Protein AF-A0A3S3IPS5-F1 (afdb_monomer)

Sequence (83 aa):
MTSEPVPGAVVAAVRVARSCLLDAQFRLDD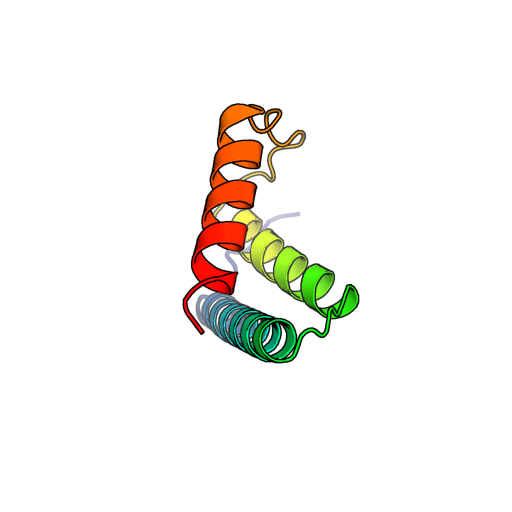HGYHCRLLDGLQDGAATLLAEWAGRDRPISAPDVPDFIAEAAREYRRWQKRTY

Nearest PDB structures (foldseek):
  6he1-assembly1_A  TM=8.945E-01  e=1.399E+00  Pseudomonas aeruginosa
  6hdz-assembly1_A  TM=8.803E-01  e=1.603E+00  Pseudomonas aeruginosa
  6he3-assembly1_A  TM=8.829E-01  e=1.966E+00  Pseudomonas aeruginosa
  7tgh-assembly1_T5  TM=4.594E-01  e=2.228E-01  Tetrahymena thermophila

Radius of gyration: 16.69 Å; Cα contacts (8 Å, |Δi|>4): 31; chains: 1; bounding box: 45×28×30 Å

Secondary structure (DSSP, 8-state):
---PPPPHHHHHHHHHHHHHHHHHHHHHHHTT---HHHHHHHHHHHHHHHHHTTPPP-SS-----HHHHHHHHHHHHHHTT--

Solvent-accessible surface area (backbone atoms only — not comparable to full-atom values): 5060 Å² total; per-residue (Å²): 130,89,76,72,80,79,55,67,70,58,57,51,52,48,52,52,50,37,53,53,44,51,53,53,47,52,58,33,48,78,70,73,45,85,58,72,68,56,52,52,53,35,50,50,43,51,48,55,57,32,51,78,68,73,40,79,77,68,92,59,75,73,80,75,54,66,67,58,61,47,51,56,51,51,52,54,55,53,62,71,65,76,117

Structure (mmCIF, N/CA/C/O backbone):
data_AF-A0A3S3IPS5-F1
#
_entry.id   AF-A0A3S3IPS5-F1
#
loop_
_atom_site.group_PDB
_atom_site.id
_atom_site.type_symbol
_atom_site.label_atom_id
_atom_site.label_alt_id
_atom_site.label_comp_id
_atom_site.label_asym_id
_atom_site.label_entity_id
_atom_site.label_seq_id
_atom_site.pdbx_PDB_ins_code
_atom_site.Cartn_x
_atom_site.Cartn_y
_atom_site.Cartn_z
_atom_site.occupancy
_atom_site.B_iso_or_equiv
_atom_site.auth_seq_id
_atom_site.auth_comp_id
_atom_site.auth_asym_id
_atom_site.auth_atom_id
_atom_site.pdbx_PDB_model_num
ATOM 1 N N . MET A 1 1 ? -16.856 17.365 11.346 1.00 45.59 1 MET A N 1
ATOM 2 C CA . MET A 1 1 ? -17.371 16.129 10.723 1.00 45.59 1 MET A CA 1
ATOM 3 C C . MET A 1 1 ? -17.341 15.047 11.778 1.00 45.59 1 MET A C 1
ATOM 5 O O . MET A 1 1 ? -16.264 14.720 12.255 1.00 45.59 1 MET A O 1
ATOM 9 N N . THR A 1 2 ? -18.499 14.564 12.215 1.00 48.59 2 THR A N 1
ATOM 10 C CA . THR A 1 2 ? -18.591 13.379 13.075 1.00 48.59 2 THR A CA 1
ATOM 11 C C . THR A 1 2 ? -18.140 12.184 12.242 1.00 48.59 2 THR A C 1
ATOM 13 O O . THR A 1 2 ? -18.881 11.721 11.380 1.00 48.59 2 THR A O 1
ATOM 16 N N . SER A 1 3 ? -16.879 11.779 12.403 1.00 62.97 3 SER A N 1
ATOM 17 C CA . SER A 1 3 ? -16.296 10.667 11.655 1.00 62.97 3 SER A CA 1
ATOM 18 C C . SER A 1 3 ? -16.864 9.368 12.204 1.00 62.97 3 SER A C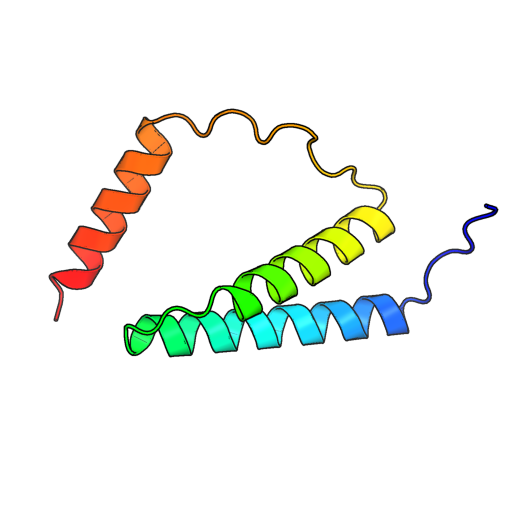 1
ATOM 20 O O . SER A 1 3 ? -16.371 8.853 13.206 1.00 62.97 3 SER A O 1
ATOM 22 N N . GLU A 1 4 ? -17.907 8.836 11.573 1.00 78.94 4 GLU A N 1
ATOM 23 C CA . GLU A 1 4 ? -18.248 7.431 11.775 1.00 78.94 4 GLU A CA 1
ATOM 24 C C . GLU A 1 4 ? -17.014 6.557 11.484 1.00 78.94 4 GLU A C 1
ATOM 26 O O . GLU A 1 4 ? -16.221 6.882 10.590 1.00 78.94 4 GLU A O 1
ATOM 31 N N . PRO A 1 5 ? -16.800 5.474 12.253 1.00 82.88 5 PRO A N 1
ATOM 32 C CA . PRO A 1 5 ? -15.693 4.567 12.004 1.00 82.88 5 PRO A CA 1
ATOM 33 C C . PRO A 1 5 ? -15.840 3.947 10.613 1.00 82.88 5 PRO A C 1
ATOM 35 O O . PRO A 1 5 ? -16.903 3.442 10.250 1.00 82.88 5 PRO A O 1
ATOM 38 N N . VAL A 1 6 ? -14.756 3.962 9.836 1.00 89.06 6 VAL A N 1
ATOM 39 C CA . VAL A 1 6 ? -14.749 3.371 8.495 1.00 89.06 6 VAL A CA 1
ATOM 40 C C . VAL A 1 6 ? -15.049 1.872 8.600 1.00 89.06 6 VAL A C 1
ATOM 42 O O . VAL A 1 6 ? -14.378 1.174 9.368 1.00 89.06 6 VAL A O 1
ATOM 45 N N . PRO A 1 7 ? -16.019 1.338 7.831 1.00 94.56 7 PRO A N 1
ATOM 46 C CA . PRO A 1 7 ? -16.350 -0.078 7.886 1.00 94.56 7 PRO A CA 1
ATOM 47 C C . PRO A 1 7 ? -15.135 -0.963 7.593 1.00 94.56 7 PRO A C 1
ATOM 49 O O . PRO A 1 7 ? -14.396 -0.736 6.633 1.00 94.56 7 PRO A O 1
ATOM 52 N N . GLY A 1 8 ? -14.961 -2.035 8.369 1.00 92.31 8 GLY A N 1
ATOM 53 C CA . GLY A 1 8 ? -13.811 -2.936 8.226 1.00 92.31 8 GLY A CA 1
ATOM 54 C C . GLY A 1 8 ? -13.666 -3.546 6.824 1.00 92.31 8 GLY A C 1
ATOM 55 O O . GLY A 1 8 ? -12.548 -3.736 6.350 1.00 92.31 8 GLY A O 1
ATOM 56 N N . ALA A 1 9 ? -14.780 -3.778 6.121 1.00 95.12 9 ALA A N 1
ATOM 57 C CA . ALA A 1 9 ? -14.776 -4.247 4.734 1.00 95.12 9 ALA A CA 1
ATOM 58 C C . ALA A 1 9 ? -14.120 -3.243 3.766 1.00 95.12 9 ALA A C 1
ATOM 60 O O . ALA A 1 9 ? -13.401 -3.647 2.854 1.00 95.12 9 ALA A O 1
ATOM 61 N N . VAL A 1 10 ? -14.305 -1.939 3.995 1.00 95.19 10 VAL A N 1
ATOM 62 C CA . VAL A 1 10 ? -13.679 -0.871 3.199 1.00 95.19 10 VAL A CA 1
ATOM 63 C C . VAL A 1 10 ? -12.173 -0.837 3.458 1.00 95.19 10 VAL A C 1
ATOM 65 O O . VAL A 1 10 ? -11.383 -0.833 2.516 1.00 95.19 10 VA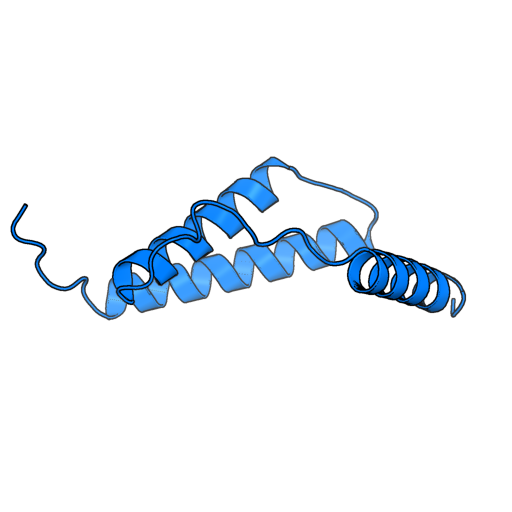L A O 1
ATOM 68 N N . VAL A 1 11 ? -11.759 -0.914 4.728 1.00 95.12 11 VAL A N 1
ATOM 69 C CA . VAL A 1 11 ? -10.336 -0.996 5.106 1.00 95.12 11 VAL A CA 1
ATOM 70 C C . VAL A 1 11 ? -9.668 -2.216 4.463 1.00 95.12 11 VAL A C 1
ATOM 72 O O . VAL A 1 11 ? -8.560 -2.115 3.934 1.00 95.12 11 VAL A O 1
ATOM 75 N N . ALA A 1 12 ? -10.339 -3.371 4.480 1.00 95.06 12 ALA A N 1
ATOM 76 C CA . ALA A 1 12 ? -9.843 -4.594 3.860 1.00 95.06 12 ALA A CA 1
ATOM 77 C C . ALA A 1 12 ? -9.687 -4.444 2.338 1.00 95.06 12 ALA A C 1
ATOM 79 O O . ALA A 1 12 ? -8.633 -4.790 1.805 1.00 95.06 12 ALA A O 1
ATOM 80 N N . ALA A 1 13 ? -10.679 -3.870 1.652 1.00 97.56 13 ALA A N 1
ATOM 81 C CA . ALA A 1 13 ? -10.615 -3.631 0.212 1.00 97.56 13 ALA A CA 1
ATOM 82 C C . ALA A 1 13 ? -9.432 -2.722 -0.174 1.00 97.56 13 ALA A C 1
ATOM 84 O O . ALA A 1 13 ? -8.686 -3.039 -1.101 1.00 97.56 13 ALA A O 1
ATOM 85 N N . VAL A 1 14 ? -9.194 -1.641 0.577 1.00 96.56 14 VAL A N 1
ATOM 86 C CA . VAL A 1 14 ? -8.058 -0.737 0.320 1.00 96.56 14 VAL A CA 1
ATOM 87 C C . VAL A 1 14 ? -6.712 -1.410 0.605 1.00 96.56 14 VAL A C 1
ATO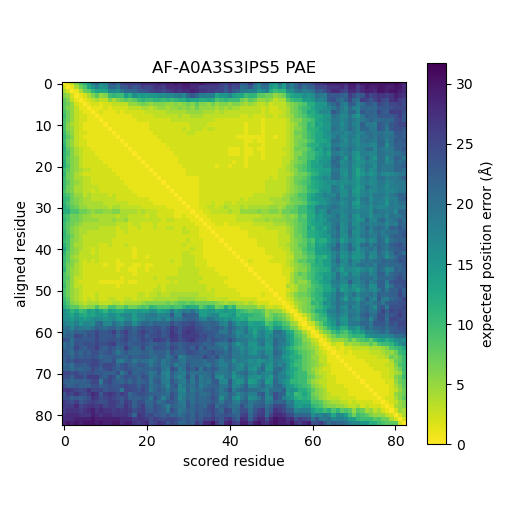M 89 O O . VAL A 1 14 ? -5.754 -1.196 -0.138 1.00 96.56 14 VAL A O 1
ATOM 92 N N . ARG A 1 15 ? -6.618 -2.280 1.621 1.00 96.75 15 ARG A N 1
ATOM 93 C CA . ARG A 1 15 ? -5.407 -3.091 1.856 1.00 96.75 15 ARG A CA 1
ATOM 94 C C . ARG A 1 15 ? -5.099 -4.012 0.678 1.00 96.75 15 ARG A C 1
ATOM 96 O O . ARG A 1 15 ? -3.946 -4.076 0.264 1.00 96.75 15 ARG A O 1
ATOM 103 N N . VAL A 1 16 ? -6.113 -4.687 0.133 1.00 97.88 16 VAL A N 1
ATOM 104 C CA . VAL A 1 16 ? -5.959 -5.542 -1.055 1.00 97.88 16 VAL A CA 1
ATOM 105 C C . VAL A 1 16 ? -5.480 -4.715 -2.246 1.00 97.88 16 VAL A C 1
ATOM 107 O O . VAL A 1 16 ? -4.474 -5.066 -2.857 1.00 97.88 16 VAL A O 1
ATOM 110 N N . ALA A 1 17 ? -6.128 -3.579 -2.518 1.00 97.44 17 ALA A N 1
ATOM 111 C CA . ALA A 1 17 ? -5.734 -2.684 -3.602 1.00 97.44 17 ALA A CA 1
ATOM 112 C C . ALA A 1 17 ? -4.272 -2.225 -3.469 1.00 97.44 17 ALA A C 1
ATOM 114 O O . ALA A 1 17 ? -3.508 -2.317 -4.427 1.00 97.44 17 ALA A O 1
ATOM 115 N N . ARG A 1 18 ? -3.845 -1.810 -2.268 1.00 96.19 18 ARG A N 1
ATOM 116 C CA . ARG A 1 18 ? -2.455 -1.409 -2.004 1.00 96.19 18 ARG A CA 1
ATOM 117 C C . ARG A 1 18 ? -1.457 -2.535 -2.282 1.00 96.19 18 ARG A C 1
ATOM 119 O O . ARG A 1 18 ? -0.402 -2.269 -2.849 1.00 96.19 18 ARG A O 1
ATOM 126 N N . SER A 1 19 ? -1.772 -3.771 -1.897 1.00 96.19 19 SER A N 1
ATOM 127 C CA . SER A 1 19 ? -0.912 -4.928 -2.181 1.00 96.19 19 SER A CA 1
ATOM 128 C C . SER A 1 19 ? -0.791 -5.199 -3.683 1.00 96.19 19 SER A C 1
ATOM 130 O O . SER A 1 19 ? 0.309 -5.457 -4.159 1.00 96.19 19 SER A O 1
ATOM 132 N N . CYS A 1 20 ? -1.885 -5.080 -4.443 1.00 97.50 20 CYS A N 1
ATOM 133 C CA . CYS A 1 20 ? -1.851 -5.220 -5.902 1.00 97.50 20 CYS A CA 1
ATOM 134 C C . CYS A 1 20 ? -1.024 -4.115 -6.578 1.00 97.50 20 CYS A C 1
ATOM 136 O O . CYS A 1 20 ? -0.293 -4.394 -7.524 1.00 97.50 20 CYS A O 1
ATOM 138 N N . LEU A 1 21 ? -1.113 -2.872 -6.088 1.00 96.69 21 LEU A N 1
ATOM 139 C CA . LEU A 1 21 ? -0.312 -1.753 -6.596 1.00 96.69 21 LEU A CA 1
ATOM 140 C C . LEU A 1 21 ? 1.189 -1.970 -6.344 1.00 96.69 21 LEU A C 1
ATOM 142 O O . LEU A 1 21 ? 1.989 -1.739 -7.245 1.00 96.69 21 LEU A O 1
ATOM 146 N N . LEU A 1 22 ? 1.559 -2.461 -5.155 1.00 93.94 22 LEU A N 1
ATOM 147 C CA . LEU A 1 22 ? 2.945 -2.817 -4.822 1.00 93.94 22 LEU A CA 1
ATOM 148 C C . LEU A 1 22 ? 3.481 -3.952 -5.708 1.00 93.94 22 LEU A C 1
ATOM 150 O O . LEU A 1 22 ? 4.590 -3.848 -6.220 1.00 93.94 22 LEU A O 1
ATOM 154 N N . ASP A 1 23 ? 2.695 -5.010 -5.928 1.00 96.00 23 ASP A N 1
ATOM 155 C CA . ASP A 1 23 ? 3.084 -6.104 -6.834 1.00 96.00 23 ASP A CA 1
ATOM 156 C C . ASP A 1 23 ? 3.312 -5.595 -8.266 1.00 96.00 23 ASP A C 1
ATOM 158 O O . ASP A 1 23 ? 4.309 -5.928 -8.904 1.00 96.00 23 ASP A O 1
ATOM 162 N N . ALA A 1 24 ? 2.426 -4.727 -8.763 1.00 94.69 24 ALA A N 1
ATOM 163 C CA . ALA A 1 24 ? 2.579 -4.119 -10.080 1.00 94.69 24 ALA A CA 1
ATOM 164 C C . ALA A 1 24 ? 3.843 -3.245 -10.184 1.00 94.69 24 ALA A C 1
ATOM 166 O O . ALA A 1 24 ? 4.510 -3.285 -11.216 1.00 94.69 24 ALA A O 1
ATOM 167 N N . GLN A 1 25 ? 4.195 -2.493 -9.132 1.00 93.94 25 GLN A N 1
ATOM 168 C CA . GLN A 1 25 ? 5.442 -1.717 -9.086 1.00 93.94 25 GLN A CA 1
ATOM 169 C C . GLN A 1 25 ? 6.665 -2.624 -9.182 1.00 93.94 25 GLN A C 1
ATOM 171 O O . GLN A 1 25 ? 7.518 -2.382 -10.030 1.00 93.94 25 GLN A O 1
ATOM 176 N N . PHE A 1 26 ? 6.718 -3.698 -8.388 1.00 90.31 26 PHE A N 1
ATOM 177 C CA . PHE A 1 26 ? 7.848 -4.628 -8.433 1.00 90.31 26 PHE A CA 1
ATOM 178 C C . PHE A 1 26 ? 8.030 -5.246 -9.818 1.00 90.31 26 PHE A C 1
ATOM 180 O O . PHE A 1 26 ? 9.140 -5.265 -10.337 1.00 90.31 26 PHE A O 1
ATOM 187 N N . ARG A 1 27 ? 6.940 -5.655 -10.474 1.00 94.31 27 ARG A N 1
ATOM 188 C CA . ARG A 1 27 ? 7.020 -6.197 -11.839 1.00 94.31 27 ARG A CA 1
ATOM 189 C C . ARG A 1 27 ? 7.489 -5.165 -12.863 1.00 94.31 27 ARG A C 1
ATOM 191 O O . ARG A 1 27 ? 8.193 -5.522 -13.801 1.00 94.31 27 ARG A O 1
ATOM 198 N N . LEU A 1 28 ? 7.088 -3.900 -12.728 1.00 91.38 28 LEU A N 1
ATOM 199 C CA . LEU A 1 28 ? 7.591 -2.836 -13.601 1.00 91.38 28 LEU A CA 1
ATOM 200 C C . LEU A 1 28 ? 9.089 -2.613 -13.381 1.00 91.38 28 LEU A C 1
ATOM 202 O O . LEU A 1 28 ? 9.837 -2.563 -14.359 1.00 91.38 28 LEU A O 1
ATOM 206 N N . ASP A 1 29 ? 9.514 -2.552 -12.120 1.00 91.12 29 ASP A N 1
ATOM 207 C CA . ASP A 1 29 ? 10.911 -2.364 -11.732 1.00 91.12 29 ASP A CA 1
ATOM 208 C C . ASP A 1 29 ? 11.802 -3.518 -12.226 1.00 91.12 29 ASP A C 1
ATOM 210 O O . ASP A 1 29 ? 12.882 -3.262 -12.766 1.00 91.12 29 ASP A O 1
ATOM 214 N N . ASP A 1 30 ? 11.331 -4.768 -12.131 1.00 93.44 30 ASP A N 1
ATOM 215 C CA . ASP A 1 30 ? 12.018 -5.970 -12.637 1.00 93.44 30 ASP A CA 1
ATOM 216 C C . ASP A 1 30 ? 12.282 -5.901 -14.150 1.00 93.44 30 ASP A C 1
ATOM 218 O O . ASP A 1 30 ? 13.273 -6.436 -14.653 1.00 93.44 30 ASP A O 1
ATOM 222 N N . HIS A 1 31 ? 11.418 -5.201 -14.885 1.00 94.81 31 HIS A N 1
ATOM 223 C CA . HIS A 1 31 ? 11.553 -4.965 -16.321 1.00 94.81 31 HIS A CA 1
ATOM 224 C C . HIS A 1 31 ? 12.175 -3.598 -16.661 1.00 94.81 31 HIS A C 1
ATOM 226 O O . HIS A 1 31 ? 12.256 -3.232 -17.834 1.00 94.81 31 HIS A O 1
ATOM 232 N N . GLY A 1 32 ? 12.645 -2.845 -15.662 1.00 92.94 32 GLY A N 1
ATOM 233 C CA . GLY A 1 32 ? 13.308 -1.553 -15.846 1.00 92.94 32 GLY A CA 1
ATOM 234 C C . GLY A 1 32 ? 12.373 -0.395 -16.210 1.00 92.94 32 GLY A C 1
ATOM 235 O O . GLY A 1 32 ? 12.845 0.645 -16.675 1.00 92.94 32 GLY A O 1
ATOM 236 N N . TYR A 1 33 ? 11.065 -0.553 -16.007 1.00 91.62 33 TYR A N 1
ATOM 237 C CA . TYR A 1 33 ? 10.068 0.491 -16.224 1.00 91.62 33 TYR A CA 1
ATOM 238 C C . TYR A 1 33 ? 9.742 1.223 -14.926 1.00 91.62 33 TYR A C 1
ATOM 240 O O . TYR A 1 33 ? 9.680 0.630 -13.859 1.00 91.62 33 TYR A O 1
ATOM 248 N N . HIS A 1 34 ? 9.454 2.519 -15.037 1.00 90.44 34 HIS A N 1
ATOM 249 C CA . HIS A 1 34 ? 9.005 3.344 -13.919 1.00 90.44 34 HIS A CA 1
ATOM 250 C C . HIS A 1 34 ? 7.675 4.021 -14.262 1.00 90.44 34 HIS A C 1
ATOM 252 O O . HIS A 1 34 ? 7.534 4.613 -15.335 1.00 90.44 34 HIS A O 1
ATOM 258 N N . CYS A 1 35 ? 6.703 3.962 -13.346 1.00 91.12 35 CYS A N 1
ATOM 259 C CA . CYS A 1 35 ? 5.385 4.567 -13.524 1.00 91.12 35 CYS A CA 1
ATOM 260 C C . CYS A 1 35 ? 5.013 5.462 -12.336 1.00 91.12 35 CYS A C 1
ATOM 262 O O . CYS A 1 35 ? 4.439 5.013 -11.346 1.00 91.12 35 CYS A O 1
ATOM 264 N N . ARG A 1 36 ? 5.242 6.769 -12.486 1.00 92.00 36 ARG A N 1
ATOM 265 C CA . ARG A 1 36 ? 4.935 7.777 -11.457 1.00 92.00 36 ARG A CA 1
ATOM 266 C C . ARG A 1 36 ? 3.465 7.790 -11.014 1.00 92.00 36 ARG A C 1
ATOM 268 O O . ARG A 1 36 ? 3.169 8.097 -9.863 1.00 92.00 36 ARG A O 1
ATOM 275 N N . LEU A 1 37 ? 2.528 7.499 -11.921 1.00 93.50 37 LEU A N 1
ATOM 276 C CA . LEU A 1 37 ? 1.102 7.450 -11.574 1.00 93.50 37 LEU A CA 1
ATOM 277 C C . LEU A 1 37 ? 0.794 6.290 -10.623 1.00 93.50 37 LEU A C 1
ATOM 279 O O . LEU A 1 37 ? -0.044 6.435 -9.735 1.00 93.50 37 LEU A O 1
ATOM 283 N N . LEU A 1 38 ? 1.494 5.165 -10.782 1.00 92.56 38 LEU A N 1
ATOM 284 C CA . LEU A 1 38 ? 1.341 4.006 -9.913 1.00 92.56 38 LEU A CA 1
ATOM 285 C C . LEU A 1 38 ? 1.858 4.304 -8.498 1.00 92.56 38 LEU A C 1
ATOM 287 O O . LEU A 1 38 ? 1.191 3.954 -7.527 1.00 92.56 38 LEU A O 1
ATOM 291 N N . ASP A 1 39 ? 2.963 5.046 -8.386 1.00 90.25 39 ASP A N 1
ATOM 292 C CA . ASP A 1 39 ? 3.493 5.526 -7.102 1.00 90.25 39 ASP A CA 1
ATOM 293 C C . ASP A 1 39 ? 2.507 6.430 -6.369 1.00 90.25 39 ASP A C 1
ATOM 295 O O . ASP A 1 39 ? 2.277 6.257 -5.174 1.00 90.25 39 ASP A O 1
ATOM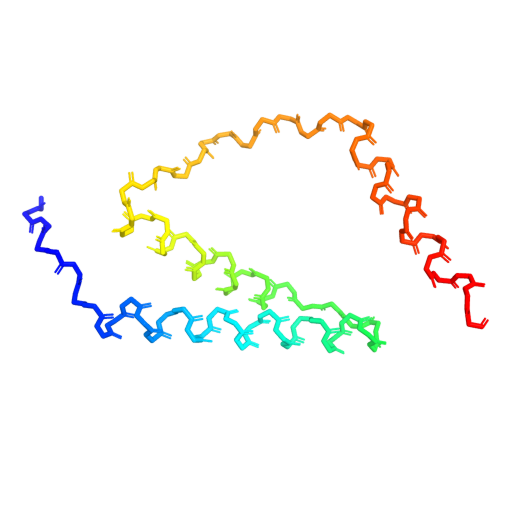 299 N N . GLY A 1 40 ? 1.863 7.353 -7.089 1.00 92.44 40 GLY A N 1
ATOM 300 C CA . GLY A 1 40 ? 0.833 8.216 -6.511 1.00 92.44 40 GLY A CA 1
ATOM 301 C C . GLY A 1 40 ? -0.376 7.433 -5.990 1.00 92.44 40 GLY A C 1
ATOM 302 O O . GLY A 1 40 ? -0.887 7.731 -4.911 1.00 92.44 40 GLY A O 1
ATOM 303 N N . LEU A 1 41 ? -0.820 6.402 -6.719 1.00 95.00 41 LEU A N 1
ATOM 304 C CA . LEU A 1 41 ? -1.915 5.532 -6.275 1.00 95.00 41 LEU A CA 1
ATOM 305 C C . LEU A 1 41 ? -1.525 4.709 -5.042 1.00 95.00 41 LEU A C 1
ATOM 307 O O . LEU A 1 41 ? -2.328 4.554 -4.118 1.00 95.00 41 LEU A O 1
ATOM 311 N N . GLN A 1 42 ? -0.295 4.198 -5.012 1.00 94.69 42 GLN A N 1
ATOM 312 C CA . GLN A 1 42 ? 0.226 3.427 -3.890 1.00 94.69 42 GLN A CA 1
ATOM 313 C C . GLN A 1 42 ? 0.384 4.296 -2.628 1.00 94.69 42 GLN A C 1
A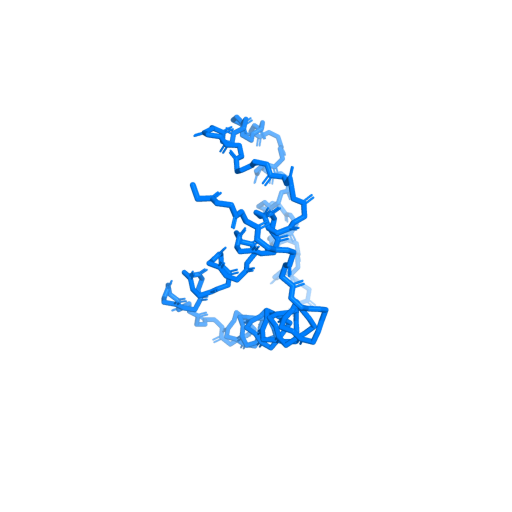TOM 315 O O . GLN A 1 42 ? -0.044 3.863 -1.551 1.00 94.69 42 GLN A O 1
ATOM 320 N N . ASP A 1 43 ? 0.907 5.524 -2.755 1.00 92.19 43 ASP A N 1
ATOM 321 C CA . ASP A 1 43 ? 1.014 6.503 -1.658 1.00 92.19 43 ASP A CA 1
ATOM 322 C C . ASP A 1 43 ? -0.368 6.939 -1.155 1.00 92.19 43 ASP A C 1
ATOM 324 O O . ASP A 1 43 ? -0.615 6.985 0.052 1.00 92.19 43 ASP A O 1
ATOM 328 N N . GLY A 1 44 ? -1.313 7.184 -2.068 1.00 93.56 44 GLY A N 1
ATOM 329 C CA . GLY A 1 44 ? -2.691 7.536 -1.723 1.00 93.56 44 GLY A CA 1
ATOM 330 C C . GLY A 1 44 ? -3.388 6.438 -0.915 1.00 93.56 44 GLY A C 1
ATOM 331 O O . GLY A 1 44 ? -3.974 6.711 0.133 1.00 93.56 44 GLY A O 1
ATOM 332 N N . ALA A 1 45 ? -3.262 5.176 -1.339 1.00 94.75 45 ALA A N 1
ATOM 333 C CA . ALA A 1 45 ? -3.811 4.042 -0.597 1.00 94.75 45 ALA A CA 1
ATOM 334 C C . ALA A 1 45 ? -3.141 3.865 0.778 1.00 94.75 45 ALA A C 1
ATOM 336 O O . ALA A 1 45 ? -3.808 3.529 1.758 1.00 94.75 45 ALA A O 1
ATOM 337 N N . ALA A 1 46 ? -1.828 4.099 0.876 1.00 91.62 46 ALA A N 1
ATOM 338 C CA . ALA A 1 46 ? -1.111 4.070 2.148 1.00 91.62 46 ALA A CA 1
ATOM 339 C C . ALA A 1 46 ? -1.572 5.190 3.096 1.00 91.62 46 ALA A C 1
ATOM 341 O O . ALA A 1 46 ? -1.779 4.932 4.283 1.00 91.62 46 ALA A O 1
ATOM 342 N N . THR A 1 47 ? -1.777 6.396 2.562 1.00 91.31 47 THR A N 1
ATOM 343 C CA . THR A 1 47 ? -2.237 7.576 3.305 1.00 91.31 47 THR A CA 1
ATOM 344 C C . THR A 1 47 ? -3.634 7.349 3.875 1.00 91.31 47 THR A C 1
ATOM 346 O O . THR A 1 47 ? -3.814 7.476 5.082 1.00 91.31 47 THR A O 1
ATOM 349 N N . LEU A 1 48 ? -4.589 6.888 3.058 1.00 91.31 48 LEU A N 1
ATOM 350 C CA . LEU A 1 48 ? -5.949 6.574 3.519 1.00 91.31 48 LEU A CA 1
ATOM 351 C C . LEU A 1 48 ? -5.953 5.556 4.669 1.00 91.31 48 LEU A C 1
ATOM 353 O O . LEU A 1 48 ? -6.644 5.726 5.672 1.00 91.31 48 LEU A O 1
ATOM 357 N N . LEU A 1 49 ? -5.143 4.500 4.559 1.00 92.50 49 LEU A N 1
ATOM 358 C CA . LEU A 1 49 ? -5.026 3.487 5.610 1.00 92.50 49 LEU A CA 1
ATOM 359 C C . LEU A 1 49 ? -4.360 4.017 6.887 1.00 92.50 49 LEU A C 1
ATOM 361 O O . LEU A 1 49 ? -4.610 3.478 7.967 1.00 92.50 49 LEU A O 1
ATOM 365 N N . ALA A 1 50 ? -3.480 5.013 6.781 1.00 89.06 50 ALA A N 1
ATOM 366 C CA . ALA A 1 50 ? -2.877 5.669 7.934 1.00 89.06 50 ALA A CA 1
ATOM 367 C C . ALA A 1 50 ? -3.897 6.568 8.641 1.00 89.06 50 ALA A C 1
ATOM 369 O O . ALA A 1 50 ? -4.087 6.410 9.848 1.00 89.06 50 ALA A O 1
ATOM 370 N N . GLU A 1 51 ? -4.619 7.393 7.882 1.00 89.50 51 GLU A N 1
ATOM 371 C CA . GLU A 1 51 ? -5.678 8.271 8.389 1.00 89.50 51 GLU A CA 1
ATOM 372 C C . GLU A 1 51 ? -6.760 7.473 9.129 1.00 89.50 51 GLU A C 1
ATOM 374 O O . GLU A 1 51 ? -7.094 7.780 10.271 1.00 89.50 51 GLU A O 1
ATOM 379 N N . TRP A 1 52 ? -7.251 6.373 8.544 1.00 91.31 52 TRP A N 1
ATOM 380 C CA . TRP A 1 52 ? -8.263 5.520 9.189 1.00 91.31 52 TRP A CA 1
ATOM 381 C C . TRP A 1 52 ? -7.749 4.759 10.412 1.00 91.31 52 TRP A C 1
ATOM 383 O O . TRP A 1 52 ? -8.542 4.319 11.241 1.00 91.31 52 TRP A O 1
ATOM 393 N N . ALA A 1 53 ? -6.432 4.598 10.540 1.00 87.94 53 ALA A N 1
ATOM 394 C CA . ALA A 1 53 ? -5.802 4.041 11.732 1.00 87.94 53 ALA A CA 1
ATOM 395 C C . ALA A 1 53 ? -5.533 5.104 12.815 1.00 87.94 53 ALA A C 1
ATOM 397 O O . ALA A 1 53 ? -4.909 4.779 13.824 1.00 87.94 53 ALA A O 1
ATOM 398 N N . GLY A 1 54 ? -5.956 6.358 12.605 1.00 85.88 54 GLY A N 1
ATOM 399 C CA . GLY A 1 54 ? -5.682 7.475 13.510 1.00 85.88 54 GLY A CA 1
ATOM 400 C C . GLY A 1 54 ? -4.210 7.890 13.526 1.00 85.88 54 GLY A C 1
ATOM 401 O O . GLY A 1 54 ? -3.740 8.438 14.520 1.00 85.88 54 GLY A O 1
ATOM 402 N N . ARG A 1 55 ? -3.459 7.575 12.463 1.00 79.00 55 ARG A N 1
ATOM 403 C CA . ARG A 1 55 ? -2.069 8.006 12.302 1.00 79.00 55 ARG A CA 1
ATOM 404 C C . ARG A 1 55 ? -2.034 9.239 11.419 1.00 79.00 55 ARG A C 1
ATOM 406 O O . ARG A 1 55 ? -2.482 9.185 10.276 1.00 79.00 55 ARG A O 1
ATOM 413 N N . ASP A 1 56 ? -1.436 10.305 11.927 1.00 65.62 56 ASP A N 1
ATOM 414 C CA . ASP A 1 56 ? -1.166 11.485 11.117 1.00 65.62 56 ASP A CA 1
ATOM 415 C C . ASP A 1 56 ? -0.039 11.205 10.123 1.00 65.62 56 ASP A C 1
ATOM 417 O O . ASP A 1 56 ? 0.961 10.547 10.441 1.00 65.62 56 ASP A O 1
ATOM 421 N N . ARG A 1 57 ? -0.187 11.733 8.903 1.00 58.41 57 ARG A N 1
ATOM 422 C CA . ARG A 1 57 ? 0.929 11.816 7.959 1.00 58.41 57 ARG A CA 1
ATOM 423 C C . ARG A 1 57 ? 2.004 12.686 8.621 1.00 58.41 57 ARG A C 1
ATOM 425 O O . ARG A 1 57 ? 1.689 13.819 8.990 1.00 58.41 57 ARG A O 1
ATOM 432 N N . PRO A 1 58 ? 3.255 12.216 8.769 1.00 59.97 58 PRO A N 1
ATOM 433 C CA . PRO A 1 58 ? 4.324 13.101 9.199 1.00 59.97 58 PRO A CA 1
ATOM 434 C C . PRO A 1 58 ? 4.396 14.264 8.202 1.00 59.97 58 PRO A C 1
ATOM 436 O O . PRO A 1 58 ? 4.669 14.054 7.020 1.00 59.97 58 PRO A O 1
ATOM 439 N N . ILE A 1 59 ? 4.080 15.477 8.672 1.00 60.34 59 ILE A N 1
ATOM 440 C CA . ILE A 1 59 ? 4.034 16.720 7.871 1.00 60.34 59 ILE A CA 1
ATOM 441 C C . ILE A 1 59 ? 5.397 16.994 7.217 1.00 60.34 59 ILE A C 1
ATOM 443 O O . ILE A 1 59 ? 5.495 17.595 6.150 1.00 60.34 59 ILE A O 1
ATOM 447 N N . SER A 1 60 ? 6.442 16.462 7.831 1.00 54.94 60 SER A N 1
ATOM 448 C CA . SER A 1 60 ? 7.798 16.383 7.331 1.00 54.94 60 SER A CA 1
ATOM 449 C C . SER A 1 60 ? 8.253 14.949 7.560 1.00 54.94 60 SER A C 1
ATOM 451 O O . SER A 1 60 ? 8.309 14.484 8.701 1.00 54.94 60 SER A O 1
ATOM 453 N N . ALA A 1 61 ? 8.561 14.223 6.483 1.00 58.31 61 ALA A N 1
ATOM 454 C CA . ALA A 1 61 ? 9.420 13.059 6.636 1.00 58.31 61 ALA A CA 1
ATOM 455 C C . ALA A 1 61 ? 10.685 13.569 7.349 1.00 58.31 61 ALA A C 1
ATOM 457 O O . ALA A 1 61 ? 11.261 14.549 6.865 1.00 58.31 61 ALA A O 1
ATOM 458 N N . PRO A 1 62 ? 11.076 13.019 8.514 1.00 57.62 62 PRO A N 1
ATOM 459 C CA . PRO A 1 62 ? 12.369 13.363 9.080 1.00 57.62 62 PRO A CA 1
ATOM 460 C C . PRO A 1 62 ? 13.402 13.106 7.989 1.00 57.62 62 PRO A C 1
ATOM 462 O O . PRO A 1 62 ? 13.312 12.079 7.310 1.00 57.62 62 PRO A O 1
ATOM 465 N N . ASP A 1 63 ? 14.295 14.074 7.783 1.00 65.25 63 ASP A N 1
ATOM 466 C CA . ASP A 1 63 ? 15.334 14.002 6.760 1.00 65.25 63 ASP A CA 1
ATOM 467 C C . ASP A 1 63 ? 15.966 12.614 6.843 1.00 65.25 63 ASP A C 1
ATOM 469 O O . ASP A 1 63 ? 16.463 12.222 7.905 1.00 65.25 63 ASP A O 1
ATOM 473 N N . VAL A 1 64 ? 15.818 11.812 5.784 1.00 69.81 64 VAL A N 1
ATOM 474 C CA . VAL A 1 64 ? 16.350 10.449 5.790 1.00 69.81 64 VAL A CA 1
ATOM 475 C C . VAL A 1 64 ? 17.855 10.612 5.927 1.00 69.81 64 VAL A C 1
ATOM 477 O O . VAL A 1 64 ? 18.454 11.202 5.029 1.00 69.81 64 VAL A O 1
ATOM 480 N N . PRO A 1 65 ? 18.482 10.120 7.011 1.00 79.88 65 PRO A N 1
ATOM 481 C CA . PRO A 1 65 ? 19.906 10.324 7.194 1.00 79.88 65 PRO A CA 1
ATOM 482 C C . PRO A 1 65 ? 20.674 9.794 5.983 1.00 79.88 65 PRO A C 1
ATOM 484 O O . PRO A 1 65 ? 20.390 8.688 5.510 1.00 79.88 65 PRO A O 1
ATOM 487 N N . ASP A 1 66 ? 21.657 10.557 5.506 1.00 79.06 66 ASP A N 1
ATOM 488 C CA . ASP A 1 66 ? 22.385 10.259 4.264 1.00 79.06 66 ASP A CA 1
ATOM 489 C C . ASP A 1 66 ? 22.940 8.829 4.222 1.00 79.06 66 ASP A C 1
ATOM 491 O O . ASP A 1 66 ? 22.934 8.186 3.169 1.00 79.06 66 ASP A O 1
ATOM 495 N N . PHE A 1 67 ? 23.324 8.285 5.383 1.00 78.31 67 PHE A N 1
ATOM 496 C CA . PHE A 1 67 ? 23.826 6.917 5.507 1.00 78.31 67 PHE A CA 1
ATOM 497 C C . PHE A 1 67 ? 22.790 5.852 5.100 1.00 78.31 67 PHE A C 1
ATOM 499 O O . PHE A 1 67 ? 23.158 4.825 4.532 1.00 78.31 67 PHE A O 1
ATOM 506 N N . ILE A 1 68 ? 21.491 6.079 5.336 1.00 81.56 68 ILE A N 1
ATOM 507 C CA . ILE A 1 68 ? 20.421 5.154 4.923 1.00 81.56 68 ILE A CA 1
ATOM 508 C C . ILE A 1 68 ? 20.231 5.222 3.406 1.00 81.56 68 ILE A C 1
ATOM 510 O O . ILE A 1 68 ? 20.111 4.190 2.741 1.00 81.56 68 ILE A O 1
ATOM 514 N N . ALA A 1 69 ? 20.241 6.430 2.839 1.00 78.56 69 ALA A N 1
ATOM 515 C CA . ALA A 1 69 ? 20.136 6.623 1.397 1.00 78.56 69 ALA A CA 1
ATOM 516 C C . ALA A 1 69 ? 21.353 6.043 0.652 1.00 78.56 69 ALA A C 1
ATOM 518 O O . ALA A 1 69 ? 21.223 5.514 -0.456 1.00 78.56 69 ALA A O 1
ATOM 519 N N . GLU A 1 70 ? 22.544 6.126 1.243 1.00 84.88 70 GLU A N 1
ATOM 520 C CA . GLU A 1 70 ? 23.769 5.513 0.736 1.00 84.88 70 GLU A CA 1
ATOM 521 C C . GLU A 1 70 ? 23.724 3.983 0.815 1.00 84.88 70 GLU A C 1
ATOM 523 O O . GLU A 1 70 ? 23.869 3.334 -0.222 1.00 84.88 70 GLU A O 1
ATOM 528 N N . ALA A 1 71 ? 23.365 3.408 1.966 1.00 83.56 71 ALA A N 1
ATOM 529 C CA . ALA A 1 71 ? 23.199 1.962 2.121 1.00 83.56 71 ALA A CA 1
ATOM 530 C C . ALA A 1 71 ? 22.167 1.381 1.134 1.00 83.56 71 ALA A C 1
ATOM 532 O O . ALA A 1 71 ? 22.404 0.353 0.496 1.00 83.56 71 ALA A O 1
ATOM 533 N N . ALA A 1 72 ? 21.040 2.069 0.920 1.00 78.1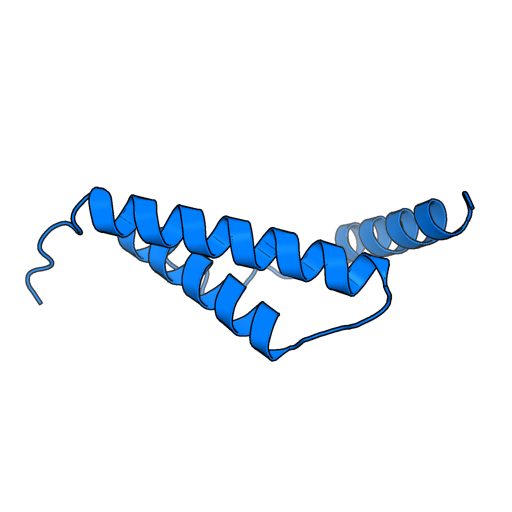2 72 ALA A N 1
ATOM 534 C CA . ALA A 1 72 ? 20.030 1.655 -0.055 1.00 78.12 72 ALA A CA 1
ATOM 535 C C . ALA A 1 72 ? 20.529 1.748 -1.512 1.00 78.12 72 ALA A C 1
ATOM 537 O O . ALA A 1 72 ? 20.102 0.978 -2.379 1.00 78.12 72 ALA A O 1
ATOM 538 N N . ARG A 1 73 ? 21.413 2.705 -1.828 1.00 81.94 73 ARG A N 1
ATOM 539 C CA . ARG A 1 73 ? 22.073 2.789 -3.144 1.00 81.94 73 ARG A CA 1
ATOM 540 C C . ARG A 1 73 ? 23.074 1.650 -3.323 1.00 81.94 73 ARG A C 1
ATOM 542 O O . ARG A 1 73 ? 23.075 1.027 -4.382 1.00 81.94 73 ARG A O 1
ATOM 549 N N . GLU A 1 74 ? 23.880 1.348 -2.311 1.00 86.94 74 GLU A N 1
ATOM 550 C CA . GLU A 1 74 ? 24.852 0.252 -2.348 1.00 86.94 74 GLU A CA 1
ATOM 551 C C . GLU A 1 74 ? 24.191 -1.117 -2.469 1.00 86.94 74 GLU A C 1
ATOM 553 O O . GLU A 1 74 ? 24.569 -1.899 -3.342 1.00 86.94 74 GLU A O 1
ATOM 558 N N . TYR A 1 75 ? 23.143 -1.374 -1.687 1.00 78.12 75 TYR A N 1
ATOM 559 C CA . TYR A 1 75 ? 22.372 -2.612 -1.771 1.00 78.12 75 TYR A CA 1
ATOM 560 C C . TYR A 1 75 ? 21.832 -2.856 -3.189 1.00 78.12 75 TYR A C 1
ATOM 562 O O . TYR A 1 75 ? 22.006 -3.936 -3.755 1.00 78.12 75 TYR A O 1
ATOM 570 N N . ARG A 1 76 ? 21.261 -1.818 -3.820 1.00 79.31 76 ARG A N 1
ATOM 571 C CA . ARG A 1 76 ? 20.781 -1.886 -5.211 1.00 79.31 76 ARG A CA 1
ATOM 5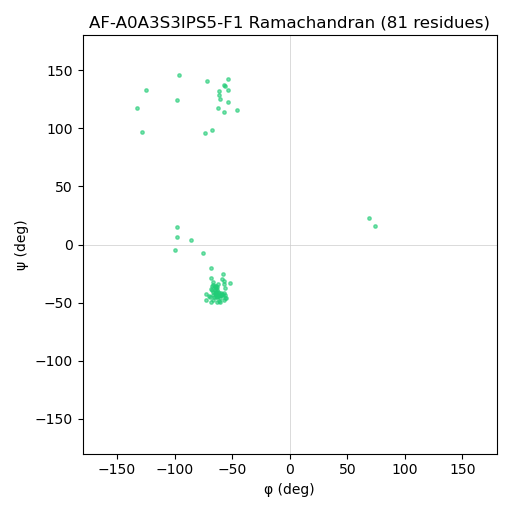72 C C . ARG A 1 76 ? 21.908 -2.121 -6.220 1.00 79.31 76 ARG A C 1
ATOM 574 O O . ARG A 1 76 ? 21.695 -2.821 -7.206 1.00 79.31 76 ARG A O 1
ATOM 581 N N . ARG A 1 77 ? 23.103 -1.559 -6.000 1.00 78.88 77 ARG A N 1
ATOM 582 C CA . ARG A 1 77 ? 24.280 -1.826 -6.852 1.00 78.88 77 ARG A CA 1
ATOM 583 C C . ARG A 1 77 ? 24.764 -3.268 -6.716 1.00 78.88 77 ARG A C 1
ATOM 585 O O . ARG A 1 77 ? 25.162 -3.854 -7.717 1.00 78.88 77 ARG A O 1
ATOM 592 N N . TRP A 1 78 ? 24.745 -3.821 -5.505 1.00 78.06 78 TRP A N 1
ATOM 593 C CA . TRP A 1 78 ? 25.165 -5.197 -5.246 1.00 78.06 78 TRP A CA 1
ATOM 594 C C . TRP A 1 78 ? 24.216 -6.204 -5.902 1.00 78.06 78 TRP A C 1
ATOM 596 O O . TRP A 1 78 ? 24.671 -7.051 -6.662 1.00 78.06 78 TRP A O 1
ATOM 606 N N . GLN A 1 79 ? 22.904 -6.024 -5.725 1.00 75.38 79 GLN A N 1
ATOM 607 C CA . GLN A 1 79 ? 21.864 -6.845 -6.363 1.00 75.38 79 GLN A CA 1
ATOM 608 C C . GLN A 1 79 ? 21.974 -6.871 -7.901 1.00 75.38 79 GLN A C 1
ATOM 610 O O . GLN A 1 79 ? 21.809 -7.917 -8.518 1.00 75.38 79 GLN A O 1
ATOM 615 N N . LYS A 1 80 ? 22.332 -5.745 -8.537 1.00 63.06 80 LYS A N 1
ATOM 616 C CA . LYS A 1 80 ? 22.521 -5.654 -10.001 1.00 63.06 80 LYS A CA 1
ATOM 617 C C . LYS A 1 80 ? 23.814 -6.292 -10.530 1.00 63.06 80 LYS A C 1
ATOM 619 O O . LYS A 1 80 ? 24.007 -6.326 -11.740 1.00 63.06 80 LYS A O 1
ATOM 624 N N . ARG A 1 81 ? 24.723 -6.741 -9.657 1.00 53.16 81 ARG A N 1
ATOM 625 C CA . ARG A 1 81 ? 25.995 -7.391 -10.031 1.00 53.16 81 ARG A CA 1
ATOM 626 C C . ARG A 1 81 ? 25.954 -8.91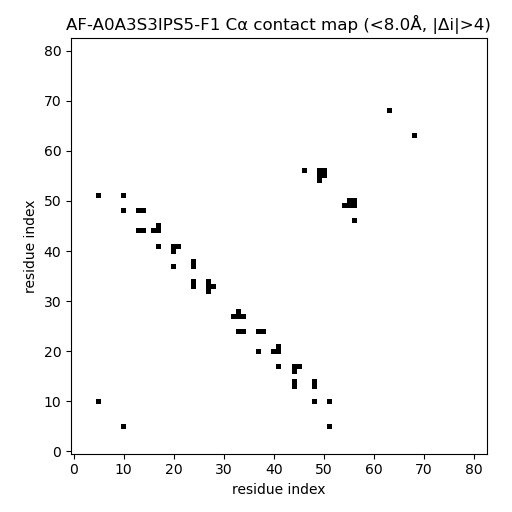7 -9.931 1.00 53.16 81 ARG A C 1
ATOM 628 O O . ARG A 1 81 ? 26.948 -9.551 -10.260 1.00 53.16 81 ARG A O 1
ATOM 635 N N . THR A 1 82 ? 24.854 -9.494 -9.450 1.00 50.84 82 THR A N 1
ATOM 636 C CA . THR A 1 82 ? 24.716 -10.944 -9.222 1.00 50.84 82 THR A CA 1
ATOM 637 C C . THR A 1 82 ? 23.984 -11.671 -10.363 1.00 50.84 82 THR A C 1
ATOM 639 O O . THR A 1 82 ? 23.564 -12.808 -10.172 1.00 50.84 82 THR A O 1
ATOM 642 N N . TYR A 1 83 ? 23.833 -11.040 -11.534 1.00 40.53 83 TYR A N 1
ATOM 643 C CA . TYR A 1 83 ? 23.357 -11.696 -12.758 1.00 40.53 83 TYR A CA 1
ATOM 644 C C . TYR A 1 83 ? 24.530 -12.063 -13.668 1.00 40.53 83 TYR A C 1
ATOM 646 O O . TYR A 1 83 ? 25.392 -11.176 -13.875 1.00 40.53 83 TYR A O 1
#

Mean predicted aligned error: 11.09 Å

Foldseek 3Di:
DPDDQDDPVVLVVLVVVLVVLVVVQVVCVVVVHDDPVSVVSNVVSVQVNCVSVVHDDPPDDPDPPVVVVVVVVVVVVVVVVPD

pLDDT: mean 83.48, std 14.47, range [40.53, 97.88]